Protein AF-A0A2V5TFG5-F1 (afdb_monomer_lite)

Sequence (139 aa):
MPLSDPFDNTPPELNASLAEVKQPCRIVAVANVALPGGLDSGSTIDTNTLLVGDRVFLVGQSLASANGIYVVNSGSGNAARAADADATVDFTPGFIVPIYGGTHGGRRWQLASTPPINVGTSPLVFNEITPTPPVAKTV

Structure (mmCIF, N/CA/C/O backbone):
data_AF-A0A2V5TFG5-F1
#
_entry.id   AF-A0A2V5TFG5-F1
#
loop_
_atom_site.group_PDB
_atom_site.id
_atom_site.type_symbol
_atom_site.label_atom_id
_atom_site.label_alt_id
_atom_site.label_comp_id
_atom_site.label_asym_id
_atom_site.label_entity_id
_atom_site.label_seq_id
_atom_site.pdbx_PDB_ins_code
_atom_site.Cartn_x
_atom_site.Cartn_y
_atom_site.Cartn_z
_atom_site.occupancy
_atom_site.B_iso_or_equiv
_atom_site.auth_seq_id
_atom_site.auth_comp_id
_atom_site.auth_asym_id
_atom_site.auth_atom_id
_atom_site.pdbx_PDB_model_num
ATOM 1 N N . MET A 1 1 ? -35.926 -23.393 33.142 1.00 47.94 1 MET A N 1
ATOM 2 C CA . MET A 1 1 ? -34.501 -23.742 32.960 1.00 47.94 1 MET A CA 1
ATOM 3 C C . MET A 1 1 ? -34.314 -24.002 31.475 1.00 47.94 1 MET A C 1
ATOM 5 O O . MET A 1 1 ? -35.119 -24.771 30.959 1.00 47.94 1 MET A O 1
ATOM 9 N N . PRO A 1 2 ? -33.390 -23.328 30.770 1.00 52.34 2 PRO A N 1
ATOM 10 C CA . PRO A 1 2 ? -33.087 -23.681 29.386 1.00 52.34 2 PRO A CA 1
ATOM 11 C C . PRO A 1 2 ? -32.477 -25.087 29.343 1.00 52.34 2 PRO A C 1
ATOM 13 O O . PRO A 1 2 ? -31.743 -25.470 30.254 1.00 52.34 2 PRO A O 1
ATOM 16 N N . LEU A 1 3 ? -32.818 -25.859 28.314 1.00 46.50 3 LEU A N 1
ATOM 17 C CA . LEU A 1 3 ? -32.249 -27.182 28.086 1.00 46.50 3 LEU A CA 1
ATOM 18 C C . LEU A 1 3 ? -30.883 -27.005 27.413 1.00 46.50 3 LEU A C 1
ATOM 20 O O . LEU A 1 3 ? -30.818 -26.451 26.320 1.00 46.50 3 LEU A O 1
ATOM 24 N N . SER A 1 4 ? -29.808 -27.455 28.059 1.00 62.94 4 SER A N 1
ATOM 25 C CA . SER A 1 4 ? -28.499 -27.588 27.415 1.00 62.94 4 SER A CA 1
ATOM 26 C C . SER A 1 4 ? -28.551 -28.749 26.423 1.00 62.94 4 SER A C 1
ATOM 28 O O . SER A 1 4 ? -28.824 -29.881 26.833 1.00 62.94 4 SER A O 1
ATOM 30 N N . ASP A 1 5 ? -28.307 -28.479 25.142 1.00 65.62 5 ASP A N 1
ATOM 31 C CA . ASP A 1 5 ? -28.250 -29.517 24.113 1.00 65.62 5 ASP A CA 1
ATOM 32 C C . ASP A 1 5 ? -27.021 -30.421 24.359 1.00 65.62 5 ASP A C 1
ATOM 34 O O . ASP A 1 5 ? -25.906 -29.903 24.450 1.00 65.62 5 ASP A O 1
ATOM 38 N N . PRO A 1 6 ? -27.170 -31.755 24.486 1.00 62.22 6 PRO A N 1
ATOM 39 C CA . PRO A 1 6 ? -26.037 -32.662 24.692 1.00 62.22 6 PRO A CA 1
ATOM 40 C C . PRO A 1 6 ? -25.057 -32.720 23.505 1.00 62.22 6 PRO A C 1
ATOM 42 O O . PRO A 1 6 ? -23.975 -33.292 23.645 1.00 62.22 6 PRO A O 1
ATOM 45 N N . PHE A 1 7 ? -25.409 -32.143 22.351 1.00 59.12 7 PHE A N 1
ATOM 46 C CA . PHE A 1 7 ? -24.528 -31.998 21.195 1.00 59.12 7 PHE A CA 1
ATOM 47 C C . PHE A 1 7 ? -23.825 -30.638 21.117 1.00 59.12 7 PHE A C 1
ATOM 49 O O . PHE A 1 7 ? -22.935 -30.494 20.278 1.00 59.12 7 PHE A O 1
ATOM 56 N N . ASP A 1 8 ? -24.116 -29.688 22.018 1.00 60.66 8 ASP A N 1
ATOM 57 C CA . ASP A 1 8 ? -23.338 -28.450 22.164 1.00 60.66 8 ASP A CA 1
ATOM 58 C C . ASP A 1 8 ? -22.004 -28.714 22.887 1.00 60.66 8 ASP A C 1
ATOM 60 O O . ASP A 1 8 ? -21.728 -28.259 23.995 1.00 60.66 8 ASP A O 1
ATOM 64 N N . ASN A 1 9 ? -21.160 -29.501 22.219 1.00 55.56 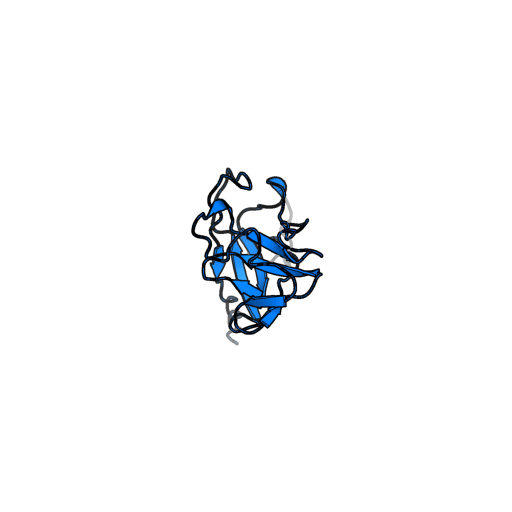9 ASN A N 1
ATOM 65 C CA . ASN A 1 9 ? -19.728 -29.595 22.480 1.00 55.56 9 ASN A CA 1
ATOM 66 C C . ASN A 1 9 ? -18.966 -28.606 21.585 1.00 55.56 9 ASN A C 1
ATOM 68 O O . ASN A 1 9 ? -17.822 -28.874 21.217 1.00 55.56 9 ASN A O 1
ATOM 72 N N . THR A 1 10 ? -19.600 -27.498 21.184 1.00 59.59 10 THR A N 1
ATOM 73 C CA . THR A 1 10 ? -18.941 -26.454 20.400 1.00 59.59 10 THR A CA 1
ATOM 74 C C . THR A 1 10 ? -17.805 -25.884 21.252 1.00 59.59 10 THR A C 1
ATOM 76 O O . THR A 1 10 ? -18.066 -25.354 22.336 1.00 59.59 10 THR A O 1
ATOM 79 N N . PRO A 1 11 ? -16.531 -25.970 20.822 1.00 54.91 11 PRO A N 1
ATOM 80 C CA . PRO A 1 11 ? -15.481 -25.184 21.456 1.00 54.91 11 PRO A CA 1
ATOM 81 C C . PRO A 1 11 ? -15.800 -23.683 21.304 1.00 54.91 11 PRO A C 1
ATOM 83 O O . PRO A 1 11 ? -16.700 -23.318 20.544 1.00 54.91 11 PRO A O 1
ATOM 86 N N . PRO A 1 12 ? -15.044 -22.770 21.938 1.00 52.62 12 PRO A N 1
ATOM 87 C CA . PRO A 1 12 ? -15.058 -21.356 21.565 1.00 52.62 12 PRO A CA 1
ATOM 88 C C . PRO A 1 12 ? -14.418 -21.165 20.172 1.00 52.62 12 PRO A C 1
ATOM 90 O O . PRO A 1 12 ? -13.328 -20.610 20.038 1.00 52.62 12 PRO A O 1
ATOM 93 N N . GLU A 1 13 ? -15.081 -21.673 19.133 1.00 56.22 13 GLU A N 1
ATOM 94 C CA . GLU A 1 13 ? -14.618 -21.632 17.751 1.00 56.22 13 GLU A CA 1
ATOM 95 C C . GLU A 1 13 ? -14.590 -20.199 17.243 1.00 56.22 13 GLU A C 1
ATOM 97 O O . GLU A 1 13 ? -15.613 -19.523 17.137 1.00 56.22 13 GLU A O 1
ATOM 102 N N . LEU A 1 14 ? -13.379 -19.764 16.905 1.00 48.59 14 LEU A N 1
ATOM 103 C CA . LEU A 1 14 ? -13.095 -18.614 16.061 1.00 48.59 14 LEU A CA 1
ATOM 104 C C . LEU A 1 14 ? -13.945 -17.367 16.382 1.00 48.59 14 LEU A C 1
ATOM 106 O O . LEU A 1 14 ? -14.556 -16.765 15.502 1.00 48.59 14 LEU A O 1
ATOM 110 N N . ASN A 1 15 ? -13.803 -16.844 17.608 1.00 47.22 15 ASN A N 1
ATOM 111 C CA . ASN A 1 15 ? -13.974 -15.398 17.825 1.00 47.22 15 ASN A CA 1
ATOM 112 C C . ASN A 1 15 ? -12.828 -14.564 17.199 1.00 47.22 15 ASN A C 1
ATOM 114 O O . ASN A 1 15 ? -12.744 -13.353 17.420 1.00 47.22 15 ASN A O 1
ATOM 118 N N . ALA A 1 16 ? -11.975 -15.200 16.385 1.00 48.75 16 ALA A N 1
ATOM 119 C CA . ALA A 1 16 ? -11.213 -14.571 15.320 1.00 48.75 16 ALA A CA 1
ATOM 120 C C . ALA A 1 16 ? -12.189 -13.898 14.341 1.00 48.75 16 ALA A C 1
ATOM 122 O O . ALA A 1 16 ? -12.518 -14.446 13.289 1.00 48.75 16 ALA A O 1
ATOM 123 N N . SER A 1 17 ? -12.666 -12.713 14.743 1.00 53.38 17 SER A N 1
ATOM 124 C CA . SER A 1 17 ? -13.491 -11.809 13.948 1.00 53.38 17 SER A CA 1
ATOM 125 C C . SER A 1 17 ? -12.966 -11.803 12.521 1.00 53.38 17 SER A C 1
ATOM 127 O O . SER A 1 17 ? -11.765 -11.594 12.328 1.00 53.38 17 SER A O 1
ATOM 129 N N . LEU A 1 18 ? -13.840 -12.099 11.554 1.00 57.62 18 LEU A N 1
ATOM 130 C CA . LEU A 1 18 ? -13.471 -12.242 10.148 1.00 57.62 18 LEU A CA 1
ATOM 131 C C . LEU A 1 18 ? -12.949 -10.899 9.635 1.00 57.62 18 LEU A C 1
ATOM 133 O O . LEU A 1 18 ? -13.709 -10.049 9.177 1.00 57.62 18 LEU A O 1
ATOM 137 N N . ALA A 1 19 ? -11.638 -10.715 9.783 1.00 69.44 19 ALA A N 1
ATOM 138 C CA . ALA A 1 19 ? -10.942 -9.484 9.482 1.00 69.44 19 ALA A CA 1
ATOM 139 C C . ALA A 1 19 ? -11.198 -9.119 8.023 1.00 69.44 19 ALA A C 1
ATOM 141 O O . ALA A 1 19 ? -10.953 -9.929 7.129 1.00 69.44 19 ALA A O 1
ATOM 142 N N . GLU A 1 20 ? -11.720 -7.915 7.804 1.00 87.19 20 GLU A N 1
ATOM 143 C CA . GLU A 1 20 ? -12.170 -7.468 6.492 1.00 87.19 20 GLU A CA 1
ATOM 144 C C . GLU A 1 20 ? -11.034 -7.612 5.468 1.00 87.19 20 GLU A C 1
ATOM 146 O O . GLU A 1 20 ? -9.971 -7.012 5.625 1.00 87.19 20 GLU A O 1
ATOM 151 N N . VAL A 1 21 ? -11.226 -8.437 4.436 1.00 90.94 21 VAL A N 1
ATOM 152 C CA . VAL A 1 21 ? -10.189 -8.689 3.428 1.00 90.94 21 VAL A CA 1
ATOM 153 C C . VAL A 1 21 ? -10.435 -7.783 2.228 1.00 90.94 21 VAL A C 1
ATOM 155 O O . VAL A 1 21 ? -11.396 -7.975 1.485 1.00 90.94 21 VAL A O 1
ATOM 158 N N . LYS A 1 22 ? -9.547 -6.806 2.032 1.00 92.88 22 LYS A N 1
ATOM 159 C CA . LYS A 1 22 ? -9.565 -5.899 0.876 1.00 92.88 22 LYS A CA 1
ATOM 160 C C . LYS A 1 22 ? -9.227 -6.645 -0.414 1.00 92.88 22 LYS A C 1
ATOM 162 O O . LYS A 1 22 ? -8.603 -7.711 -0.387 1.00 92.88 22 LYS A O 1
ATOM 167 N N . GLN A 1 23 ? -9.576 -6.064 -1.563 1.00 95.38 23 GLN A N 1
ATOM 168 C CA . GLN A 1 23 ? -9.165 -6.633 -2.848 1.00 95.38 23 GLN A CA 1
ATOM 169 C C . GLN A 1 23 ? -7.624 -6.712 -2.930 1.00 95.38 23 GLN A C 1
ATOM 171 O O . GLN A 1 23 ? -6.935 -5.745 -2.570 1.00 95.38 23 GLN A O 1
ATOM 176 N N . PRO A 1 24 ? -7.063 -7.838 -3.412 1.00 95.31 24 PRO A N 1
ATOM 177 C CA . PRO A 1 24 ? -5.629 -8.095 -3.355 1.00 95.31 24 PRO A CA 1
ATOM 178 C C . PRO A 1 24 ? -4.846 -7.125 -4.243 1.00 95.31 24 PRO A C 1
ATOM 180 O O . PRO A 1 24 ? -5.316 -6.711 -5.305 1.00 95.31 24 PRO A O 1
ATOM 183 N N . CYS A 1 25 ? -3.636 -6.769 -3.817 1.00 97.19 25 CYS A N 1
ATOM 184 C CA . CYS A 1 25 ? -2.777 -5.845 -4.557 1.00 97.19 25 CYS A CA 1
ATOM 185 C C . CYS A 1 25 ? -1.669 -6.600 -5.298 1.00 97.19 25 CYS A C 1
ATOM 187 O O . CYS A 1 25 ? -1.168 -7.624 -4.827 1.00 97.19 25 CYS A O 1
ATOM 189 N N . ARG A 1 26 ? -1.279 -6.093 -6.472 1.00 96.75 26 ARG A N 1
ATOM 190 C CA . ARG A 1 26 ? -0.243 -6.710 -7.309 1.00 96.75 26 ARG A CA 1
ATOM 191 C C . ARG A 1 26 ? 1.123 -6.630 -6.648 1.00 96.75 26 ARG A C 1
ATOM 193 O O . ARG A 1 26 ? 1.886 -7.586 -6.717 1.00 96.75 26 ARG A O 1
ATOM 200 N N . ILE A 1 27 ? 1.425 -5.500 -6.017 1.00 97.25 27 ILE A N 1
ATOM 201 C CA . ILE A 1 27 ? 2.721 -5.245 -5.393 1.00 97.25 27 ILE A CA 1
ATOM 202 C C . ILE A 1 27 ? 2.571 -4.358 -4.154 1.00 97.25 27 ILE A C 1
ATOM 204 O O . ILE A 1 27 ? 1.618 -3.582 -4.050 1.00 97.25 27 ILE A O 1
ATOM 208 N N . VAL A 1 28 ? 3.519 -4.472 -3.222 1.00 97.38 28 VAL A N 1
ATOM 209 C CA . VAL A 1 28 ? 3.651 -3.597 -2.050 1.00 97.38 28 VAL A CA 1
ATOM 210 C C . VAL A 1 28 ? 4.964 -2.817 -2.110 1.00 97.38 28 VAL A C 1
ATOM 212 O O . VAL A 1 28 ? 6.017 -3.375 -2.410 1.00 97.38 28 VAL A O 1
ATOM 215 N N . ALA A 1 29 ? 4.904 -1.525 -1.800 1.00 97.38 29 ALA A N 1
ATOM 216 C CA . ALA A 1 29 ? 6.063 -0.664 -1.630 1.00 97.38 29 ALA A CA 1
ATOM 217 C C . ALA A 1 29 ? 6.369 -0.474 -0.137 1.00 97.38 29 ALA A C 1
ATOM 219 O O . ALA A 1 29 ? 5.702 0.286 0.574 1.00 97.38 29 ALA A O 1
ATOM 220 N N . VAL A 1 30 ? 7.413 -1.169 0.320 1.00 96.19 30 VAL A N 1
ATOM 221 C CA . VAL A 1 30 ? 7.979 -1.061 1.679 1.00 96.19 30 VAL A CA 1
ATOM 222 C C . VAL A 1 30 ? 8.963 0.109 1.841 1.00 96.19 30 VAL A C 1
ATOM 224 O O . VAL A 1 30 ? 9.457 0.355 2.935 1.00 96.19 30 VAL A O 1
ATOM 227 N N . ALA A 1 31 ? 9.219 0.852 0.762 1.00 95.94 31 ALA A N 1
ATOM 228 C CA . ALA A 1 31 ? 10.006 2.082 0.734 1.00 95.94 31 ALA A CA 1
ATOM 229 C C . ALA A 1 31 ? 9.168 3.246 0.173 1.00 95.94 31 ALA A C 1
ATOM 231 O O . ALA A 1 31 ? 8.111 3.030 -0.426 1.00 95.94 31 ALA A O 1
ATOM 232 N N . ASN A 1 32 ? 9.641 4.481 0.354 1.00 97.00 32 ASN A N 1
ATOM 233 C CA . ASN A 1 32 ? 8.905 5.671 -0.061 1.00 97.00 32 ASN A CA 1
ATOM 234 C C . ASN A 1 32 ? 8.824 5.790 -1.594 1.00 97.00 32 ASN A C 1
ATOM 236 O O . ASN A 1 32 ? 9.846 5.894 -2.272 1.00 97.00 32 ASN A O 1
ATOM 240 N N . VAL A 1 33 ? 7.601 5.866 -2.118 1.00 97.12 33 VAL A N 1
ATOM 241 C CA . VAL A 1 33 ? 7.292 6.118 -3.535 1.00 97.12 33 VAL A CA 1
ATOM 242 C C . VAL A 1 33 ? 6.842 7.569 -3.687 1.00 97.12 33 VAL A C 1
ATOM 244 O O . VAL A 1 33 ? 6.038 8.039 -2.886 1.00 97.12 33 VAL A O 1
ATOM 247 N N . ALA A 1 34 ? 7.334 8.281 -4.702 1.00 94.88 34 ALA A N 1
ATOM 248 C CA . ALA A 1 34 ? 6.912 9.655 -4.967 1.00 94.88 34 ALA A CA 1
ATOM 249 C C . ALA A 1 34 ? 5.426 9.721 -5.366 1.00 94.88 34 ALA A C 1
ATOM 251 O O . ALA A 1 34 ? 4.981 8.975 -6.238 1.00 94.88 34 ALA A O 1
ATOM 252 N N . LEU A 1 35 ? 4.671 10.632 -4.755 1.00 93.19 35 LEU A N 1
ATOM 253 C CA . LEU A 1 35 ? 3.283 10.927 -5.109 1.00 93.19 35 LEU A CA 1
ATOM 254 C C . LEU A 1 35 ? 3.153 12.439 -5.359 1.00 93.19 35 LEU A C 1
ATOM 256 O O . LEU A 1 35 ? 3.499 13.208 -4.459 1.00 93.19 35 LEU A O 1
ATOM 260 N N . PRO A 1 36 ? 2.650 12.891 -6.525 1.00 92.56 36 PRO A N 1
ATOM 261 C CA . PRO A 1 36 ? 2.302 12.114 -7.727 1.00 92.56 36 PRO A CA 1
ATOM 262 C C . PRO A 1 36 ? 3.523 11.517 -8.471 1.00 92.56 36 PRO A C 1
ATOM 264 O O . PRO A 1 36 ? 4.671 11.798 -8.135 1.00 92.56 36 PRO A O 1
ATOM 267 N N . GLY A 1 37 ? 3.273 10.700 -9.504 1.00 90.19 37 GLY A N 1
ATOM 268 C CA . GLY A 1 37 ? 4.263 10.268 -10.509 1.00 90.19 37 GLY A CA 1
ATOM 269 C C . GLY A 1 37 ? 4.888 8.882 -10.291 1.00 90.19 37 GLY A C 1
ATOM 270 O O . GLY A 1 37 ? 5.041 8.094 -11.224 1.00 90.19 37 GLY A O 1
ATOM 271 N N . GLY A 1 38 ? 5.208 8.518 -9.047 1.00 93.12 38 GLY A N 1
ATOM 272 C CA . GLY A 1 38 ? 5.828 7.222 -8.728 1.00 93.12 38 GLY A CA 1
ATOM 273 C C . GLY A 1 38 ? 4.919 6.001 -8.934 1.00 93.12 38 GLY A C 1
ATOM 274 O O . GLY A 1 38 ? 5.405 4.874 -8.899 1.00 93.12 38 GLY A O 1
ATOM 275 N N . LEU A 1 39 ? 3.622 6.223 -9.175 1.00 96.50 39 LEU A N 1
ATOM 276 C CA . LEU A 1 39 ? 2.602 5.204 -9.458 1.00 96.50 39 LEU A CA 1
ATOM 277 C C . LEU A 1 39 ? 2.006 5.324 -10.871 1.00 96.50 39 LEU A C 1
ATOM 279 O O . LEU A 1 39 ? 0.876 4.905 -11.109 1.00 96.50 39 LEU A O 1
ATOM 283 N N . ASP A 1 40 ? 2.745 5.911 -11.807 1.00 95.44 40 ASP A N 1
ATOM 284 C CA . ASP A 1 40 ? 2.313 6.035 -13.200 1.00 95.44 40 ASP A CA 1
ATOM 285 C C . ASP A 1 40 ? 2.500 4.718 -13.978 1.00 95.44 40 ASP A C 1
ATOM 287 O O . ASP A 1 40 ? 3.387 3.914 -13.683 1.00 95.44 40 ASP A O 1
ATOM 291 N N . SER A 1 41 ? 1.698 4.499 -15.025 1.00 94.38 41 SER A N 1
ATOM 292 C CA . SER A 1 41 ? 1.889 3.364 -15.937 1.00 94.38 41 SER A CA 1
ATOM 293 C C . SER A 1 41 ? 3.262 3.441 -16.618 1.00 94.38 41 SER A C 1
ATOM 295 O O . SER A 1 41 ? 3.542 4.413 -17.321 1.00 94.38 41 SER A O 1
ATOM 297 N N . GLY A 1 42 ? 4.099 2.418 -16.441 1.00 93.19 42 GLY A N 1
ATOM 298 C CA . GLY A 1 42 ? 5.500 2.401 -16.873 1.00 93.19 42 GLY A CA 1
ATOM 299 C C . GLY A 1 42 ? 6.521 2.617 -15.747 1.00 93.19 42 GLY A C 1
ATOM 300 O O . GLY A 1 42 ? 7.674 2.220 -15.915 1.00 93.19 42 GLY A O 1
ATOM 301 N N . SER A 1 43 ? 6.119 3.155 -14.590 1.00 94.88 43 SER A N 1
ATOM 302 C CA . SER A 1 43 ? 6.960 3.165 -13.383 1.00 94.88 43 SER A CA 1
ATOM 303 C C . SER A 1 43 ? 7.192 1.741 -12.867 1.00 94.88 43 SER A C 1
ATOM 305 O O . SER A 1 43 ? 6.400 0.832 -13.132 1.00 94.88 43 SER A O 1
ATOM 307 N N . THR A 1 44 ? 8.288 1.524 -12.136 1.00 95.06 44 THR A N 1
ATOM 308 C CA . THR A 1 44 ? 8.680 0.201 -11.629 1.00 95.06 44 THR A CA 1
ATOM 309 C C . THR A 1 44 ? 8.741 0.161 -10.104 1.00 95.06 44 THR A C 1
ATOM 311 O O . THR A 1 44 ? 9.312 1.038 -9.461 1.00 95.06 44 THR A O 1
ATOM 314 N N . ILE A 1 45 ? 8.182 -0.898 -9.517 1.00 95.25 45 ILE A N 1
ATOM 315 C CA . ILE A 1 45 ? 8.292 -1.217 -8.086 1.00 95.25 45 ILE A CA 1
ATOM 316 C C . ILE A 1 45 ? 8.739 -2.670 -7.983 1.00 95.25 45 ILE A C 1
ATOM 318 O O . ILE A 1 45 ? 8.109 -3.535 -8.583 1.00 95.25 45 ILE A O 1
ATOM 322 N N . ASP A 1 46 ? 9.822 -2.950 -7.247 1.00 89.62 46 ASP A N 1
ATOM 323 C CA . ASP A 1 46 ? 10.318 -4.323 -7.026 1.00 89.62 46 ASP A CA 1
ATOM 324 C C . ASP A 1 46 ? 10.455 -5.110 -8.352 1.00 89.62 46 ASP A C 1
ATOM 326 O O . ASP A 1 46 ? 9.887 -6.183 -8.558 1.00 89.62 46 ASP A O 1
ATOM 330 N N . THR A 1 47 ? 11.139 -4.485 -9.320 1.00 91.38 47 THR A N 1
ATOM 331 C CA . THR A 1 47 ? 11.304 -4.904 -10.734 1.00 91.38 47 THR A CA 1
ATOM 332 C C . THR A 1 47 ? 10.025 -5.042 -11.579 1.00 91.38 4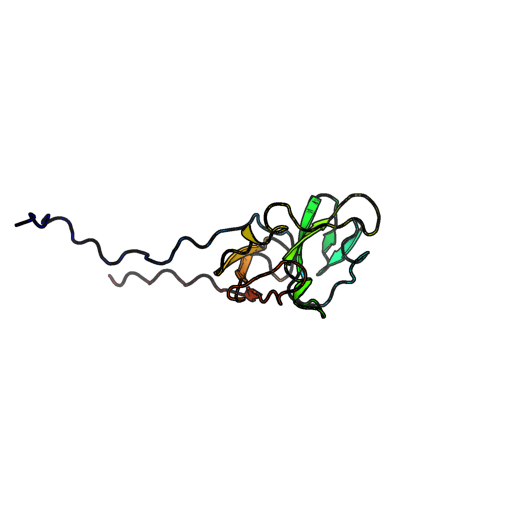7 THR 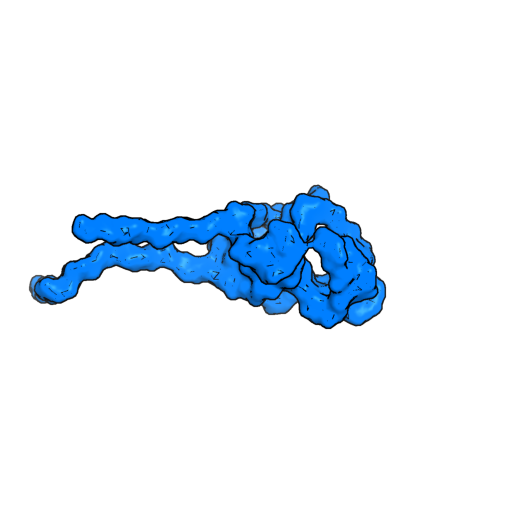A C 1
ATOM 334 O O . THR A 1 47 ? 10.119 -5.208 -12.792 1.00 91.38 47 THR A O 1
ATOM 337 N N . ASN A 1 48 ? 8.831 -4.910 -10.996 1.00 93.31 48 ASN A N 1
ATOM 338 C CA . ASN A 1 48 ? 7.559 -5.008 -11.707 1.00 93.31 48 ASN A CA 1
ATOM 339 C C . ASN A 1 48 ? 7.172 -3.664 -12.338 1.00 93.31 48 ASN A C 1
ATOM 341 O O . ASN A 1 48 ? 6.967 -2.680 -11.628 1.00 93.31 48 ASN A O 1
ATOM 345 N N . THR A 1 49 ? 7.011 -3.638 -13.663 1.00 95.94 49 THR A N 1
ATOM 346 C CA . THR A 1 49 ? 6.431 -2.495 -14.385 1.00 95.94 49 THR A CA 1
ATOM 347 C C . THR A 1 49 ? 4.927 -2.406 -14.138 1.00 95.94 49 THR A C 1
ATOM 349 O O . THR A 1 49 ? 4.197 -3.389 -14.334 1.00 95.94 49 THR A O 1
ATOM 352 N N . LEU A 1 50 ? 4.484 -1.216 -13.736 1.00 95.94 50 LEU A N 1
ATOM 353 C CA . LEU A 1 50 ? 3.093 -0.878 -13.463 1.00 95.94 50 LEU A CA 1
ATOM 354 C C . LEU A 1 50 ? 2.295 -0.632 -14.752 1.00 95.94 50 LEU A C 1
ATOM 356 O O . LEU A 1 50 ? 2.782 -0.010 -15.698 1.00 95.94 50 LEU A O 1
ATOM 360 N N . LEU A 1 51 ? 1.046 -1.085 -14.764 1.00 96.00 51 LEU A N 1
ATOM 361 C CA . LEU A 1 51 ? 0.056 -0.945 -15.830 1.00 96.00 51 LEU A CA 1
ATOM 362 C C . LEU A 1 51 ? -1.216 -0.285 -15.281 1.00 96.00 51 LEU A C 1
ATOM 364 O O . LEU A 1 51 ? -1.513 -0.381 -14.093 1.00 96.00 51 LEU A O 1
ATOM 368 N N . VAL A 1 52 ? -1.999 0.361 -16.150 1.00 96.19 52 VAL A N 1
ATOM 369 C CA . VAL A 1 52 ? -3.290 0.953 -15.755 1.00 96.19 52 VAL A CA 1
ATOM 370 C C . VAL A 1 52 ? -4.221 -0.135 -15.206 1.00 96.19 52 VAL A C 1
ATOM 372 O O . VAL A 1 52 ? -4.406 -1.172 -15.841 1.00 96.19 52 VAL A O 1
ATOM 375 N N . GLY A 1 53 ? -4.799 0.110 -14.030 1.00 95.69 53 GLY A N 1
ATOM 376 C CA . GLY A 1 53 ? -5.607 -0.844 -13.268 1.00 95.69 53 GLY A CA 1
ATOM 377 C C . GLY A 1 53 ? -4.835 -1.642 -12.209 1.00 95.69 53 GLY A C 1
ATOM 378 O O . GLY A 1 53 ? -5.470 -2.304 -11.387 1.00 95.69 53 GLY A O 1
ATOM 379 N N . ASP A 1 54 ? -3.498 -1.573 -12.163 1.00 96.88 54 ASP A N 1
ATOM 380 C CA . ASP A 1 54 ? -2.729 -2.225 -11.098 1.00 96.88 54 ASP A CA 1
ATOM 381 C C . ASP A 1 54 ? -3.060 -1.626 -9.726 1.00 96.88 54 ASP A C 1
ATOM 383 O O . ASP A 1 54 ? -2.976 -0.414 -9.511 1.00 96.88 54 ASP A O 1
ATOM 387 N N . ARG A 1 55 ? -3.359 -2.505 -8.765 1.00 98.00 55 ARG A N 1
ATOM 388 C CA . ARG A 1 55 ? -3.468 -2.160 -7.344 1.00 98.00 55 ARG A CA 1
ATOM 389 C C . ARG A 1 55 ? -2.086 -2.220 -6.695 1.00 98.00 55 ARG A C 1
ATOM 391 O O . ARG A 1 55 ? -1.480 -3.294 -6.642 1.00 98.00 55 ARG A O 1
ATOM 398 N N . VAL A 1 56 ? -1.610 -1.092 -6.180 1.00 97.75 56 VAL A N 1
ATOM 399 C CA . VAL A 1 56 ? -0.330 -0.944 -5.475 1.00 97.75 56 VAL A CA 1
ATOM 400 C C . VAL A 1 56 ? -0.595 -0.608 -4.014 1.00 97.75 56 VAL A C 1
ATOM 402 O O . VAL A 1 56 ? -1.357 0.303 -3.704 1.00 97.75 56 VAL A O 1
ATOM 405 N N . PHE A 1 57 ? 0.052 -1.326 -3.102 1.00 98.12 57 PHE A N 1
ATOM 406 C CA . PHE A 1 57 ? -0.082 -1.100 -1.668 1.00 98.12 57 PHE A CA 1
ATOM 407 C C . PHE A 1 57 ? 1.130 -0.332 -1.126 1.00 98.12 57 PHE A C 1
ATOM 409 O O . PHE A 1 57 ? 2.266 -0.767 -1.286 1.00 98.12 57 PHE A O 1
ATOM 416 N N . LEU A 1 58 ? 0.916 0.820 -0.497 1.00 98.00 58 LEU A N 1
ATOM 417 C CA . LEU A 1 58 ? 1.972 1.655 0.074 1.00 98.00 58 LEU A CA 1
ATOM 418 C C . LEU A 1 58 ? 2.019 1.476 1.594 1.00 98.00 58 LEU A C 1
ATOM 420 O O . LEU A 1 58 ? 1.029 1.757 2.272 1.00 98.00 58 LEU A O 1
ATOM 424 N N . VAL A 1 59 ? 3.170 1.046 2.123 1.00 97.12 59 VAL A N 1
ATOM 425 C CA . VAL A 1 59 ? 3.415 0.940 3.578 1.00 97.12 59 VAL A CA 1
ATOM 426 C C . VAL A 1 59 ? 4.667 1.692 4.048 1.00 97.12 59 VAL A C 1
ATOM 428 O O . VAL A 1 59 ? 4.789 1.989 5.235 1.00 97.12 59 VAL A O 1
ATOM 431 N N . GLY A 1 60 ? 5.584 2.027 3.132 1.00 96.31 60 GLY A N 1
ATOM 432 C CA . GLY A 1 60 ? 6.849 2.714 3.423 1.00 96.31 60 GLY A CA 1
ATOM 433 C C . GLY A 1 60 ? 6.881 4.223 3.150 1.00 96.31 60 GLY A C 1
ATOM 434 O O . GLY A 1 60 ? 7.962 4.750 2.898 1.00 96.31 60 GLY A O 1
ATOM 435 N N . GLN A 1 61 ? 5.742 4.926 3.122 1.00 97.81 61 GLN A N 1
ATOM 436 C CA . GLN A 1 61 ? 5.716 6.374 2.860 1.00 97.81 61 GLN A CA 1
ATOM 437 C C . GLN A 1 61 ? 6.354 7.186 3.997 1.00 97.81 61 GLN A C 1
ATOM 439 O O . GLN A 1 61 ? 6.087 6.946 5.174 1.00 97.81 61 GLN A O 1
ATOM 444 N N . SER A 1 62 ? 7.126 8.222 3.648 1.00 96.69 62 SER A N 1
ATOM 445 C CA . SER A 1 62 ? 7.705 9.177 4.609 1.00 96.69 62 SER A CA 1
ATOM 446 C C . SER A 1 62 ? 6.641 9.952 5.395 1.00 96.69 62 SER A C 1
ATOM 448 O O . SER A 1 62 ? 6.892 10.367 6.525 1.00 96.69 62 SER A O 1
ATOM 450 N N . LEU A 1 63 ? 5.445 10.118 4.823 1.00 95.81 63 LEU A N 1
ATOM 451 C CA . LEU A 1 63 ? 4.241 10.527 5.541 1.00 95.81 63 LEU A CA 1
ATOM 452 C C . LEU A 1 63 ? 3.341 9.303 5.713 1.00 95.81 63 LEU A C 1
ATOM 454 O O . LEU A 1 63 ? 2.696 8.865 4.764 1.00 95.81 63 LEU A O 1
ATOM 458 N N . ALA A 1 64 ? 3.252 8.768 6.931 1.00 95.44 64 ALA A N 1
ATOM 459 C CA . ALA A 1 64 ? 2.476 7.557 7.204 1.00 95.44 64 ALA A CA 1
ATOM 460 C C . ALA A 1 64 ? 0.970 7.692 6.889 1.00 95.44 64 ALA A C 1
ATOM 462 O O . ALA A 1 64 ? 0.297 6.681 6.724 1.00 95.44 64 ALA A O 1
ATOM 463 N N . SER A 1 65 ? 0.415 8.904 6.769 1.00 95.56 65 SER A N 1
ATOM 464 C CA . SER A 1 65 ? -0.971 9.111 6.315 1.00 95.56 65 SER A CA 1
ATOM 465 C C . SER A 1 65 ? -1.165 8.939 4.797 1.00 95.56 65 SER A C 1
ATOM 467 O O . SER A 1 65 ? -2.299 8.809 4.333 1.00 95.56 65 SER A O 1
ATOM 469 N N . ALA A 1 66 ? -0.076 8.884 4.020 1.00 96.62 66 ALA A N 1
ATOM 470 C CA . ALA A 1 66 ? -0.074 8.541 2.596 1.00 96.62 66 ALA A CA 1
ATOM 471 C C . ALA A 1 66 ? 0.018 7.022 2.337 1.00 96.62 66 ALA A C 1
ATOM 473 O O . ALA A 1 66 ? -0.144 6.588 1.199 1.00 96.62 66 ALA A O 1
ATOM 474 N N . ASN A 1 67 ? 0.223 6.194 3.368 1.00 97.44 67 ASN A N 1
ATOM 475 C CA . ASN A 1 67 ? 0.100 4.739 3.242 1.00 97.44 67 ASN A CA 1
ATOM 476 C C . ASN A 1 67 ? -1.351 4.322 2.928 1.00 97.44 67 ASN A C 1
ATOM 478 O O . ASN A 1 67 ? -2.311 5.026 3.257 1.00 97.44 67 ASN A O 1
ATOM 482 N N . GLY A 1 68 ? -1.530 3.158 2.306 1.00 96.44 68 GLY A N 1
ATOM 483 C CA . GLY A 1 68 ? -2.832 2.639 1.880 1.00 96.44 68 GLY A CA 1
ATOM 484 C C . GLY A 1 68 ? -2.781 1.972 0.507 1.00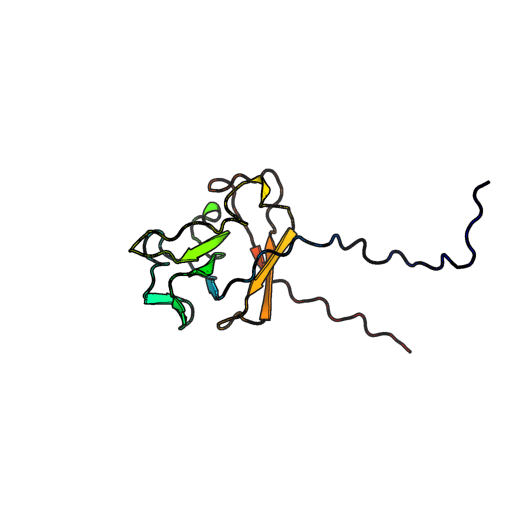 96.44 68 GLY A C 1
ATOM 485 O O . GLY A 1 68 ? -1.705 1.745 -0.042 1.00 96.44 68 GLY A O 1
ATOM 486 N N . ILE A 1 69 ? -3.947 1.644 -0.050 1.00 97.50 69 ILE A N 1
ATOM 487 C CA . ILE A 1 69 ? -4.055 1.011 -1.369 1.00 97.50 69 ILE A CA 1
ATOM 488 C C . ILE A 1 69 ? -4.337 2.075 -2.430 1.00 97.50 69 ILE A C 1
ATOM 490 O O . ILE A 1 69 ? -5.234 2.900 -2.262 1.00 97.50 69 ILE A O 1
ATOM 494 N N . TYR A 1 70 ? -3.587 2.024 -3.526 1.00 97.62 70 TYR A N 1
ATOM 495 C CA . TYR A 1 70 ? -3.680 2.921 -4.671 1.00 97.62 70 TYR A CA 1
ATOM 496 C C . TYR A 1 70 ? -3.927 2.139 -5.966 1.00 97.62 70 TYR A C 1
ATOM 498 O O . TYR A 1 70 ? -3.531 0.979 -6.084 1.00 97.62 70 TYR A O 1
ATOM 506 N N . VAL A 1 71 ? -4.564 2.779 -6.946 1.00 97.69 71 VAL A N 1
ATOM 507 C CA . VAL A 1 71 ? -4.779 2.255 -8.301 1.00 97.69 71 VAL A CA 1
ATOM 508 C C . VAL A 1 71 ? -4.007 3.111 -9.301 1.00 97.69 71 VAL A C 1
ATOM 510 O O . VAL A 1 71 ? -4.125 4.338 -9.312 1.00 97.69 71 VAL A O 1
ATOM 513 N N . VAL A 1 72 ? -3.226 2.449 -10.152 1.00 96.94 72 VAL A N 1
ATOM 514 C CA . VAL A 1 72 ? -2.508 3.063 -11.274 1.00 96.94 72 VAL A CA 1
ATOM 515 C C . VAL A 1 72 ? -3.523 3.481 -12.338 1.00 96.94 72 VAL A C 1
ATOM 517 O O . VAL A 1 72 ? -4.198 2.636 -12.926 1.00 96.94 72 VAL A O 1
ATOM 520 N N . ASN A 1 73 ? -3.634 4.780 -12.602 1.00 94.69 73 ASN A N 1
ATOM 521 C CA . ASN A 1 73 ? -4.590 5.338 -13.563 1.00 94.69 73 ASN A CA 1
ATOM 522 C C . ASN A 1 73 ? -3.912 5.747 -14.880 1.00 94.69 73 ASN A C 1
ATOM 524 O O . ASN A 1 73 ? -2.689 5.810 -14.985 1.00 94.69 73 ASN A O 1
ATOM 528 N N . SER A 1 74 ? -4.714 6.033 -15.908 1.00 91.00 74 SER A N 1
ATOM 529 C CA . SER A 1 74 ? -4.217 6.549 -17.186 1.00 91.00 74 SER A CA 1
ATOM 530 C C . SER A 1 74 ? -3.761 8.007 -17.070 1.00 91.00 74 SER A C 1
ATOM 532 O O . SER A 1 74 ? -4.536 8.867 -16.644 1.00 91.00 74 SER A O 1
ATOM 534 N N . GLY A 1 75 ? -2.547 8.301 -17.539 1.00 81.50 75 GLY A N 1
ATOM 535 C CA . GLY A 1 75 ? -1.946 9.639 -17.501 1.00 81.50 75 GLY A CA 1
ATOM 536 C C . GLY A 1 75 ? -1.097 9.881 -16.249 1.00 81.50 75 GLY A C 1
ATOM 537 O O . GLY A 1 75 ? -1.336 9.294 -15.196 1.00 81.50 75 GLY A O 1
ATOM 538 N N . SER A 1 76 ? -0.077 10.730 -16.388 1.00 84.50 76 SER A N 1
ATOM 539 C CA . SER A 1 76 ? 0.925 10.945 -15.340 1.00 84.50 76 SER A CA 1
ATOM 540 C C . SER A 1 76 ? 0.344 11.654 -14.117 1.00 84.50 76 SER A C 1
ATOM 542 O O . SER A 1 76 ? -0.421 12.608 -14.248 1.00 84.50 76 SER A O 1
ATOM 544 N N . GLY A 1 77 ? 0.702 11.175 -12.926 1.00 85.75 77 GLY A N 1
ATOM 545 C CA . GLY A 1 77 ? 0.281 11.714 -11.637 1.00 85.75 77 GLY A CA 1
ATOM 546 C C . GLY A 1 77 ? -1.148 11.382 -11.206 1.00 85.75 77 GLY A C 1
ATOM 547 O O . GLY A 1 77 ? -1.533 11.752 -10.100 1.00 85.75 77 GLY A O 1
ATOM 548 N N . ASN A 1 78 ? -1.919 10.659 -12.023 1.00 88.75 78 ASN A N 1
ATOM 549 C CA . ASN A 1 78 ? -3.350 10.422 -11.797 1.00 88.75 78 ASN A CA 1
ATOM 550 C C . ASN A 1 78 ? -3.670 9.266 -10.830 1.00 88.75 78 ASN A C 1
ATOM 552 O O . ASN A 1 78 ? -4.847 8.961 -10.626 1.00 88.75 78 ASN A O 1
ATOM 556 N N . ALA A 1 79 ? -2.670 8.580 -10.267 1.00 92.44 79 ALA A N 1
ATOM 557 C CA . ALA A 1 79 ? -2.887 7.446 -9.367 1.00 92.44 79 ALA A CA 1
ATOM 558 C C . ALA A 1 79 ? -3.677 7.859 -8.110 1.00 92.44 79 ALA A C 1
ATOM 560 O O . ALA A 1 79 ? -3.260 8.735 -7.351 1.00 92.44 79 ALA A O 1
ATOM 561 N N . ALA A 1 80 ? -4.820 7.211 -7.890 1.00 94.81 80 ALA A N 1
ATOM 562 C CA . ALA A 1 80 ? -5.756 7.519 -6.806 1.00 94.81 80 ALA A CA 1
ATOM 563 C C . ALA A 1 80 ? -5.745 6.418 -5.737 1.00 94.81 80 ALA A C 1
ATOM 565 O O . ALA A 1 80 ? -5.206 5.337 -5.973 1.00 94.81 80 ALA A O 1
ATOM 566 N N . ARG A 1 81 ? -6.367 6.659 -4.575 1.00 95.69 81 ARG A N 1
ATOM 567 C CA . ARG A 1 81 ? -6.693 5.569 -3.640 1.00 95.69 81 ARG A CA 1
ATOM 568 C C . ARG A 1 81 ? -7.693 4.605 -4.283 1.00 95.69 81 ARG A C 1
ATOM 570 O O . ARG A 1 81 ? -8.454 4.993 -5.167 1.00 95.69 81 ARG A O 1
ATOM 577 N N . ALA A 1 82 ? -7.660 3.344 -3.871 1.00 96.00 82 ALA A N 1
ATOM 578 C CA . ALA A 1 82 ? -8.633 2.358 -4.323 1.00 96.00 82 ALA A CA 1
ATOM 579 C C . ALA A 1 82 ? -10.002 2.586 -3.664 1.00 96.00 82 ALA A C 1
ATOM 581 O O . ALA A 1 82 ? -10.058 2.911 -2.484 1.00 96.00 82 ALA A O 1
ATOM 582 N N . ALA A 1 83 ? -11.089 2.337 -4.401 1.00 93.44 83 ALA A N 1
ATOM 583 C CA . ALA A 1 83 ? -12.472 2.565 -3.955 1.00 93.44 83 ALA A CA 1
ATOM 584 C C . ALA A 1 83 ? -12.980 1.599 -2.855 1.00 93.44 83 ALA A C 1
ATOM 586 O O . ALA A 1 83 ? -14.151 1.630 -2.495 1.00 93.44 83 ALA A O 1
ATOM 587 N N . ASP A 1 84 ? -12.120 0.707 -2.352 1.00 90.81 84 ASP A N 1
ATOM 588 C CA . ASP A 1 84 ? -12.320 -0.090 -1.134 1.00 90.81 84 ASP A CA 1
ATOM 589 C C . ASP A 1 84 ? -11.406 0.370 0.025 1.00 90.81 84 ASP A C 1
ATOM 591 O O . ASP A 1 84 ? -11.279 -0.335 1.027 1.00 90.81 84 ASP A O 1
ATOM 595 N N . ALA A 1 85 ? -10.719 1.510 -0.123 1.00 92.69 85 ALA A N 1
ATOM 596 C CA . ALA A 1 85 ? -9.757 2.072 0.829 1.00 92.69 85 ALA A CA 1
ATOM 597 C C . ALA A 1 85 ? -9.523 3.595 0.630 1.00 92.69 85 ALA A C 1
ATOM 599 O O . ALA A 1 85 ? -8.391 4.077 0.811 1.00 92.69 85 ALA A O 1
ATOM 600 N N . ASP A 1 86 ? -10.558 4.356 0.252 1.00 93.12 86 ASP A N 1
ATOM 601 C CA . ASP A 1 86 ? -10.472 5.807 0.009 1.00 93.12 86 ASP A CA 1
ATOM 602 C C . ASP A 1 86 ? -11.210 6.664 1.055 1.00 93.12 86 ASP A C 1
ATOM 604 O O . ASP A 1 86 ? -10.784 7.795 1.315 1.00 93.12 86 ASP A O 1
ATOM 608 N N . ALA A 1 87 ? -12.207 6.110 1.748 1.00 89.75 87 ALA A N 1
ATOM 609 C CA . ALA A 1 87 ? -12.988 6.787 2.774 1.00 89.75 87 ALA A CA 1
ATOM 610 C C . ALA A 1 87 ? -12.646 6.292 4.189 1.00 89.75 87 ALA A C 1
ATOM 612 O O . ALA A 1 87 ? -12.270 5.146 4.406 1.00 89.75 87 ALA A O 1
ATOM 613 N N . THR A 1 88 ? -12.842 7.142 5.206 1.00 88.69 88 THR A N 1
ATOM 614 C CA . THR A 1 88 ? -12.628 6.783 6.627 1.00 88.69 88 THR A CA 1
ATOM 615 C C . THR A 1 88 ? -13.383 5.522 7.063 1.00 88.69 88 THR A C 1
ATOM 617 O O . THR A 1 88 ? -12.874 4.772 7.894 1.00 88.69 88 THR A O 1
ATOM 620 N N . VAL A 1 89 ? -14.574 5.276 6.508 1.00 87.44 89 VAL A N 1
ATOM 621 C CA . VAL A 1 89 ? -15.390 4.093 6.832 1.00 87.44 89 VAL A CA 1
ATOM 622 C C . VAL A 1 89 ? -14.726 2.780 6.400 1.00 87.44 89 VAL A C 1
ATOM 624 O O . VAL A 1 89 ? -14.947 1.760 7.041 1.00 87.44 89 VAL A O 1
ATOM 627 N N . ASP A 1 90 ? -13.846 2.816 5.396 1.00 86.00 90 ASP A N 1
ATOM 628 C CA . AS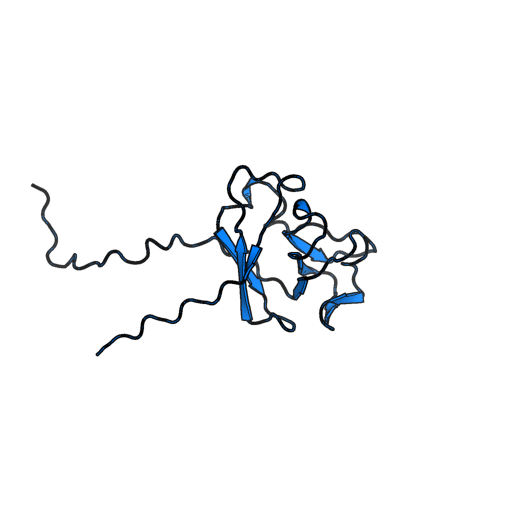P A 1 90 ? -13.147 1.638 4.878 1.00 86.00 90 ASP A CA 1
ATOM 629 C C . ASP A 1 90 ? -11.992 1.183 5.783 1.00 86.00 90 ASP A C 1
ATOM 631 O O . ASP A 1 90 ? -11.448 0.094 5.596 1.00 86.00 90 ASP A O 1
ATOM 635 N N . PHE A 1 91 ? -11.569 2.011 6.745 1.00 86.38 91 PHE A N 1
ATOM 636 C CA . PHE A 1 91 ? -10.413 1.737 7.602 1.00 86.38 91 PHE A CA 1
ATOM 637 C C . PHE A 1 91 ? -10.805 0.998 8.886 1.00 86.38 91 PHE A C 1
ATOM 639 O O . PHE A 1 91 ? -10.419 1.374 9.995 1.00 86.38 91 PHE A O 1
ATOM 646 N N . THR A 1 92 ? -11.553 -0.096 8.714 1.00 86.06 92 THR A N 1
ATOM 647 C CA . THR A 1 92 ? -11.888 -1.058 9.769 1.00 86.06 92 THR A CA 1
ATOM 648 C C . THR A 1 92 ? -10.611 -1.550 10.467 1.00 86.06 92 THR A C 1
ATOM 650 O O . THR A 1 92 ? -9.725 -2.097 9.800 1.00 86.06 92 THR A O 1
ATOM 653 N N . PRO A 1 93 ? -10.473 -1.388 11.797 1.00 85.19 93 PRO A N 1
ATOM 654 C CA . PRO A 1 93 ? -9.287 -1.830 12.527 1.00 85.19 93 PRO A CA 1
ATOM 655 C C . PRO A 1 93 ? -8.997 -3.311 12.290 1.00 85.19 93 PRO A C 1
ATOM 657 O O . PRO A 1 93 ? -9.879 -4.156 12.429 1.00 85.19 93 PRO A O 1
ATOM 660 N N . GLY A 1 94 ? -7.753 -3.628 11.935 1.00 87.62 94 GLY A N 1
ATOM 661 C CA . GLY A 1 94 ? -7.352 -4.998 11.644 1.00 87.62 94 GLY A CA 1
ATOM 662 C C . GLY A 1 94 ? -7.751 -5.537 10.265 1.00 87.62 94 GLY A C 1
ATOM 663 O O . GLY A 1 94 ? -7.609 -6.745 10.079 1.00 87.62 94 GLY A O 1
ATOM 664 N N . PHE A 1 95 ? -8.207 -4.717 9.302 1.00 90.38 95 PHE A N 1
ATOM 665 C CA . PHE A 1 95 ? -8.430 -5.186 7.921 1.00 90.38 95 PHE A CA 1
ATOM 666 C C . PHE A 1 95 ? -7.147 -5.758 7.294 1.00 90.38 95 PHE A C 1
ATOM 668 O O . PHE A 1 95 ? -6.038 -5.332 7.627 1.00 90.38 95 PHE A O 1
ATOM 675 N N . ILE A 1 96 ? -7.297 -6.712 6.370 1.00 93.38 96 ILE A N 1
ATOM 676 C CA . ILE A 1 96 ? -6.205 -7.463 5.740 1.00 93.38 96 ILE A CA 1
ATOM 677 C C . ILE A 1 96 ? -6.075 -7.128 4.246 1.00 93.38 96 ILE A C 1
ATOM 679 O O . ILE A 1 96 ? -7.062 -7.104 3.512 1.00 93.38 96 ILE A O 1
ATOM 683 N N . VAL A 1 97 ? -4.835 -6.957 3.776 1.00 95.56 97 VAL A N 1
ATOM 684 C CA . VAL A 1 97 ? -4.469 -6.808 2.357 1.00 95.56 97 VAL A CA 1
ATOM 685 C C . VAL A 1 97 ? -3.592 -7.989 1.917 1.00 95.56 97 VAL A C 1
ATOM 687 O O . VAL A 1 97 ? -2.460 -8.112 2.392 1.00 95.56 97 VAL A O 1
ATOM 690 N N . PRO A 1 98 ? -4.065 -8.869 1.016 1.00 95.62 98 PRO A N 1
ATOM 691 C CA . PRO A 1 98 ? -3.225 -9.884 0.377 1.00 95.62 98 PRO A CA 1
ATOM 692 C C . PRO A 1 98 ? -2.393 -9.288 -0.771 1.00 95.62 98 PRO A C 1
ATOM 694 O O . PRO A 1 98 ? -2.906 -8.474 -1.543 1.00 95.62 98 PRO A O 1
ATOM 697 N N . ILE A 1 99 ? -1.144 -9.739 -0.936 1.00 96.38 99 ILE A N 1
ATOM 698 C CA . ILE A 1 99 ? -0.279 -9.381 -2.078 1.00 96.38 99 ILE A CA 1
ATOM 699 C C . ILE A 1 99 ? -0.007 -10.616 -2.939 1.00 96.38 99 ILE A C 1
ATOM 701 O O . ILE A 1 99 ? 0.253 -11.695 -2.405 1.00 96.38 99 ILE A O 1
ATOM 705 N N . TYR A 1 100 ? -0.048 -10.478 -4.269 1.00 95.06 100 TYR A N 1
ATOM 706 C CA . TYR A 1 100 ? 0.128 -11.610 -5.196 1.00 95.06 100 TYR A CA 1
ATOM 707 C C . TYR A 1 100 ? 1.375 -11.556 -6.096 1.00 95.06 100 TYR A C 1
ATOM 709 O O . TYR A 1 100 ? 1.630 -12.525 -6.807 1.00 95.06 100 TYR A O 1
ATOM 717 N N . GLY A 1 101 ? 2.169 -10.481 -6.064 1.00 92.94 101 GLY A N 1
ATOM 718 C CA . GLY A 1 101 ? 3.348 -10.311 -6.921 1.00 92.94 101 GLY A CA 1
ATOM 719 C C . GLY A 1 101 ? 4.580 -9.738 -6.214 1.00 92.94 101 GLY A C 1
ATOM 720 O O . GLY A 1 101 ? 4.515 -9.259 -5.080 1.00 92.94 101 GLY A O 1
ATOM 721 N N . GLY A 1 102 ? 5.716 -9.819 -6.914 1.00 93.62 102 GLY A N 1
ATOM 722 C CA . GLY A 1 102 ? 7.042 -9.426 -6.423 1.00 93.62 102 GLY A CA 1
ATOM 723 C C . GLY A 1 102 ? 7.591 -10.299 -5.287 1.00 93.62 102 GLY A C 1
ATOM 724 O O . GLY A 1 102 ? 7.037 -11.343 -4.941 1.00 93.62 102 GLY A O 1
ATOM 725 N N . THR A 1 103 ? 8.663 -9.815 -4.664 1.00 93.50 103 THR A N 1
ATOM 726 C CA . THR A 1 103 ? 9.352 -10.318 -3.457 1.00 93.50 103 THR A CA 1
ATOM 727 C C . THR A 1 103 ? 8.403 -10.552 -2.267 1.00 93.50 103 THR A C 1
ATOM 729 O O . THR A 1 103 ? 8.700 -11.302 -1.327 1.00 93.50 103 THR A O 1
ATOM 732 N N . HIS A 1 104 ? 7.235 -9.909 -2.314 1.00 93.06 104 HIS A N 1
ATOM 733 C CA . HIS A 1 104 ? 6.205 -9.923 -1.285 1.00 93.06 104 HIS A CA 1
ATOM 734 C C . HIS A 1 104 ? 4.936 -10.725 -1.651 1.00 93.06 104 HIS A C 1
ATOM 736 O O . HIS A 1 104 ? 3.983 -10.747 -0.869 1.00 93.06 104 HIS A O 1
ATOM 742 N N . GLY A 1 105 ? 4.913 -11.422 -2.791 1.00 93.44 105 GLY A N 1
ATOM 743 C CA . GLY A 1 105 ? 3.790 -12.272 -3.194 1.00 93.44 105 GLY A CA 1
ATOM 744 C C . GLY A 1 105 ? 3.487 -13.402 -2.197 1.00 93.44 105 GLY A C 1
ATOM 745 O O . GLY A 1 105 ? 4.384 -13.975 -1.582 1.00 93.44 105 GLY A O 1
ATOM 746 N N . GLY A 1 106 ? 2.201 -13.715 -2.017 1.00 90.00 106 GLY A N 1
ATOM 747 C CA . GLY A 1 106 ? 1.699 -14.754 -1.107 1.00 90.00 106 GLY A CA 1
ATOM 748 C C . GLY A 1 106 ? 1.573 -14.326 0.363 1.00 90.00 106 GLY A C 1
ATOM 749 O O . GLY A 1 106 ? 0.917 -15.014 1.147 1.00 90.00 106 GLY A O 1
ATOM 750 N N . ARG A 1 107 ? 2.155 -13.182 0.738 1.00 92.81 107 ARG A N 1
ATOM 751 C CA . ARG A 1 107 ? 2.083 -12.602 2.086 1.00 92.81 107 ARG A CA 1
ATOM 752 C C . ARG A 1 107 ? 0.814 -11.756 2.265 1.00 92.81 107 ARG A C 1
ATOM 754 O O . ARG A 1 107 ? 0.076 -11.475 1.314 1.00 92.81 107 ARG A O 1
ATOM 761 N N . ARG A 1 108 ? 0.555 -11.342 3.506 1.00 94.31 108 ARG A N 1
ATOM 762 C CA . ARG A 1 108 ? -0.597 -10.522 3.904 1.00 94.31 108 ARG A CA 1
ATOM 763 C C . ARG A 1 108 ? -0.145 -9.419 4.855 1.00 94.31 108 ARG A C 1
ATOM 765 O O . ARG A 1 108 ? 0.767 -9.631 5.646 1.00 94.31 108 ARG A O 1
ATOM 772 N N . TRP A 1 109 ? -0.817 -8.276 4.811 1.00 95.19 109 TRP A N 1
ATOM 773 C CA . TRP A 1 109 ? -0.624 -7.174 5.753 1.00 95.19 109 TRP A CA 1
ATOM 774 C C . TRP A 1 109 ? -1.913 -6.880 6.490 1.00 95.19 109 TRP A C 1
ATOM 776 O O . TRP A 1 109 ? -2.987 -7.045 5.919 1.00 95.19 109 TRP A O 1
ATOM 786 N N . GLN A 1 110 ? -1.798 -6.410 7.726 1.00 94.69 110 GLN A N 1
ATOM 787 C CA . GLN A 1 110 ? -2.926 -6.027 8.563 1.00 94.69 110 GLN A CA 1
ATOM 788 C C . GLN A 1 110 ? -2.816 -4.562 8.995 1.00 94.69 110 GLN A C 1
ATOM 790 O O . GLN A 1 110 ? -1.728 -4.111 9.366 1.00 94.69 110 GLN A O 1
ATOM 795 N N . LEU A 1 111 ? -3.930 -3.821 8.969 1.00 94.31 111 LEU A N 1
ATOM 796 C CA . LEU A 1 111 ? -4.005 -2.469 9.530 1.00 94.31 111 LEU A CA 1
ATOM 797 C C . LEU A 1 111 ? -3.782 -2.522 11.048 1.00 94.31 111 LEU A C 1
ATOM 799 O O . LEU A 1 111 ? -4.597 -3.083 11.779 1.00 94.31 111 LEU A O 1
ATOM 803 N N . ALA A 1 112 ? -2.695 -1.904 11.509 1.00 93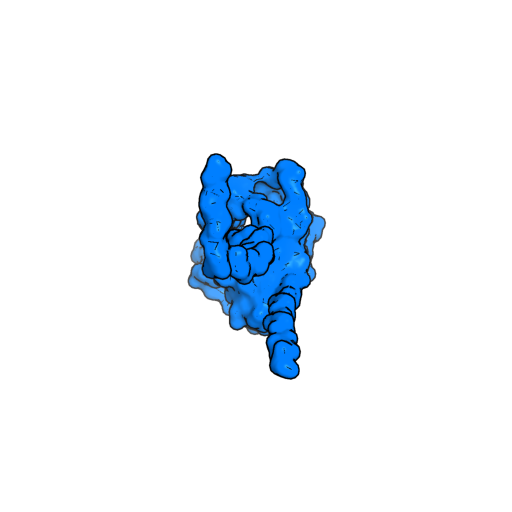.56 112 ALA A N 1
ATOM 804 C CA . ALA A 1 112 ? -2.308 -1.834 12.917 1.00 93.56 112 ALA A CA 1
ATOM 805 C C . ALA A 1 112 ? -2.703 -0.505 13.594 1.00 93.56 112 ALA A C 1
ATOM 807 O O . ALA A 1 112 ? -2.674 -0.415 14.820 1.00 93.56 112 ALA A O 1
ATOM 808 N N . SER A 1 113 ? -3.079 0.524 12.823 1.00 90.88 113 SER A N 1
ATOM 809 C CA . SER A 1 113 ? -3.618 1.774 13.377 1.00 90.88 113 SER A CA 1
ATOM 810 C C . SER A 1 113 ? -4.961 1.546 14.080 1.00 90.88 113 SER A C 1
ATOM 812 O O . SER A 1 113 ? -5.844 0.865 13.558 1.00 90.88 113 SER A O 1
ATOM 814 N N . THR A 1 114 ? -5.140 2.169 15.245 1.00 85.75 114 THR A N 1
ATOM 815 C CA . THR A 1 114 ? -6.399 2.173 16.005 1.00 85.75 114 THR A CA 1
ATOM 816 C C . THR A 1 114 ? -7.251 3.412 15.694 1.00 85.75 114 THR A C 1
ATOM 818 O O . THR A 1 114 ? -6.689 4.450 15.337 1.00 85.75 114 THR A O 1
ATOM 821 N N . PRO A 1 115 ? -8.585 3.370 15.882 1.00 82.00 115 PRO A N 1
ATOM 822 C CA . PRO A 1 115 ? -9.442 4.552 15.774 1.00 82.00 115 PRO A CA 1
ATOM 823 C C . PRO A 1 115 ? -9.081 5.657 16.789 1.00 82.00 115 PRO A C 1
ATOM 825 O O . PRO A 1 115 ? -8.580 5.339 17.869 1.00 82.00 115 PRO A O 1
ATOM 828 N N . PRO A 1 116 ? -9.404 6.936 16.504 1.00 87.56 116 PRO A N 1
ATOM 829 C CA . PRO A 1 116 ? -10.013 7.435 15.269 1.00 87.56 116 PRO A CA 1
ATOM 830 C C . PRO A 1 116 ? -9.010 7.514 14.106 1.00 87.56 116 PRO A C 1
ATOM 832 O O . PRO A 1 116 ? -7.899 8.026 14.242 1.00 87.56 116 PRO A O 1
ATOM 835 N N . ILE A 1 117 ? -9.434 7.035 12.935 1.00 89.44 117 ILE A N 1
ATOM 836 C CA . ILE A 1 117 ? -8.674 7.135 11.687 1.00 89.44 117 ILE A CA 1
ATOM 837 C C . ILE A 1 117 ? -9.368 8.145 10.774 1.00 89.44 117 ILE A C 1
ATOM 839 O O . ILE A 1 117 ? -10.573 8.076 10.554 1.00 89.44 117 ILE A O 1
ATOM 843 N N . ASN A 1 118 ? -8.596 9.068 10.212 1.00 92.06 118 ASN A N 1
ATOM 844 C CA . ASN A 1 118 ? -9.023 9.999 9.181 1.00 92.06 118 ASN A CA 1
ATOM 845 C C . ASN A 1 118 ? -8.077 9.853 7.985 1.00 92.06 118 ASN A C 1
ATOM 847 O O . ASN A 1 118 ? -6.868 10.051 8.117 1.00 92.06 118 ASN A O 1
ATOM 851 N N . VAL A 1 119 ? -8.610 9.472 6.821 1.00 89.56 119 VAL A N 1
ATOM 852 C CA . VAL A 1 119 ? -7.789 9.238 5.621 1.00 89.56 119 VAL A CA 1
ATOM 853 C C . VAL A 1 119 ? -7.072 10.529 5.211 1.00 89.56 119 VAL A C 1
ATOM 855 O O . VAL A 1 119 ? -7.659 11.608 5.201 1.00 89.56 119 VAL A O 1
ATOM 858 N N . GLY A 1 120 ? -5.776 10.421 4.908 1.00 87.69 120 GLY A N 1
ATOM 859 C CA . GLY A 1 120 ? -4.913 11.551 4.551 1.00 87.69 120 GLY A CA 1
ATOM 860 C C . GLY A 1 120 ? -4.296 12.307 5.736 1.00 87.69 120 GLY A C 1
ATOM 861 O O . GLY A 1 120 ? -3.251 12.932 5.551 1.00 87.69 120 GLY A O 1
ATOM 862 N N . THR A 1 121 ? -4.843 12.201 6.956 1.00 91.94 121 THR A N 1
ATOM 863 C CA . THR A 1 121 ? -4.305 12.892 8.149 1.00 91.94 121 THR A CA 1
ATOM 864 C C . THR A 1 121 ? -3.812 11.953 9.252 1.00 91.94 121 THR A C 1
ATOM 866 O O . THR A 1 121 ? -2.720 12.173 9.773 1.00 91.94 121 THR A O 1
ATOM 869 N N . SER A 1 122 ? -4.544 10.889 9.594 1.00 94.25 122 SER A N 1
ATOM 870 C CA . SER A 1 122 ? -4.080 9.897 10.575 1.00 94.25 122 SER A CA 1
ATOM 871 C C . SER A 1 122 ? -2.946 9.037 9.998 1.00 94.25 122 SER A C 1
ATOM 873 O O . SER A 1 122 ? -3.043 8.604 8.849 1.00 94.25 122 SER A O 1
ATOM 875 N N . PRO A 1 123 ? -1.894 8.715 10.776 1.00 94.38 123 PRO A N 1
ATOM 876 C CA . PRO A 1 123 ? -0.902 7.712 10.394 1.00 94.38 123 PRO A CA 1
ATOM 877 C C . PRO A 1 123 ? -1.539 6.338 10.136 1.00 94.38 123 PRO A C 1
ATOM 879 O O . PRO A 1 123 ? -2.245 5.798 10.992 1.00 94.38 123 PRO A O 1
ATOM 882 N N . LEU A 1 124 ? -1.259 5.754 8.971 1.00 95.44 124 LEU A N 1
ATOM 883 C CA . LEU A 1 124 ? -1.732 4.434 8.559 1.00 95.44 124 LEU A CA 1
ATOM 884 C C . LEU A 1 124 ? -0.562 3.443 8.615 1.00 95.44 124 LEU A C 1
ATOM 886 O O . LEU A 1 124 ? 0.317 3.425 7.752 1.00 95.44 124 LEU A O 1
ATOM 890 N N . VAL A 1 125 ? -0.534 2.647 9.683 1.00 95.50 125 VAL A N 1
ATOM 891 C CA . VAL A 1 125 ? 0.512 1.661 9.976 1.00 95.50 125 VAL A CA 1
ATOM 892 C C . VAL A 1 125 ? 0.002 0.272 9.610 1.00 95.50 125 VAL A C 1
ATOM 894 O O . VAL A 1 125 ? -1.109 -0.106 9.985 1.00 95.50 125 VAL A O 1
ATOM 897 N N . PHE A 1 126 ? 0.825 -0.493 8.895 1.00 95.62 126 PHE A N 1
ATOM 898 C CA . PHE A 1 126 ? 0.496 -1.833 8.422 1.00 95.62 126 PHE A CA 1
ATOM 899 C C . PHE A 1 126 ? 1.613 -2.813 8.771 1.00 95.62 126 PHE A C 1
ATOM 901 O O . PHE A 1 126 ? 2.763 -2.602 8.388 1.00 95.62 126 PHE A O 1
ATOM 908 N N . ASN A 1 127 ? 1.264 -3.907 9.443 1.00 94.62 127 ASN A N 1
ATOM 909 C CA . ASN A 1 127 ? 2.207 -4.964 9.804 1.00 94.62 127 ASN A CA 1
ATOM 910 C C . ASN A 1 127 ? 2.072 -6.131 8.821 1.00 94.62 127 ASN A C 1
ATOM 912 O O . ASN A 1 127 ? 0.951 -6.523 8.499 1.00 94.62 127 ASN A O 1
ATOM 916 N N . GLU A 1 128 ? 3.186 -6.708 8.362 1.00 93.38 128 GLU A N 1
ATOM 917 C CA . GLU A 1 128 ? 3.145 -7.995 7.655 1.00 93.38 128 GLU A CA 1
ATOM 918 C C . GLU A 1 128 ? 2.719 -9.083 8.653 1.00 93.38 128 GLU A C 1
ATOM 920 O O . GLU A 1 128 ? 3.298 -9.197 9.734 1.00 93.38 128 GLU A O 1
ATOM 925 N N . ILE A 1 129 ? 1.701 -9.869 8.301 1.00 90.19 129 ILE A N 1
ATOM 926 C CA . ILE A 1 129 ? 1.222 -10.996 9.101 1.00 90.19 129 ILE A CA 1
ATOM 927 C C . ILE A 1 129 ? 1.563 -12.310 8.399 1.00 90.19 129 ILE A C 1
ATOM 929 O O . ILE A 1 129 ? 1.179 -12.560 7.252 1.00 90.19 129 ILE A O 1
ATOM 933 N N . THR A 1 130 ? 2.264 -13.191 9.107 1.00 77.88 130 THR A N 1
ATOM 934 C CA . THR A 1 130 ? 2.341 -14.595 8.708 1.00 77.88 130 THR A CA 1
ATOM 935 C C . THR A 1 130 ? 0.974 -15.245 8.938 1.00 77.88 130 THR A C 1
ATOM 937 O O . THR A 1 130 ? 0.321 -14.967 9.947 1.00 77.88 130 THR A O 1
ATOM 940 N N . PRO A 1 131 ? 0.490 -16.111 8.029 1.00 61.44 131 PRO A N 1
ATOM 941 C CA . PRO A 1 131 ? -0.670 -16.931 8.338 1.00 61.44 131 PRO A CA 1
ATOM 942 C C . PRO A 1 131 ? -0.304 -17.857 9.502 1.00 61.44 131 PRO A C 1
ATOM 944 O O . PRO A 1 131 ? 0.676 -18.599 9.409 1.00 61.44 131 PRO A O 1
ATOM 947 N N . THR A 1 132 ? -1.083 -17.821 10.586 1.00 54.72 132 THR A N 1
ATOM 948 C CA . THR A 1 132 ? -0.947 -18.779 11.688 1.00 54.72 132 THR A CA 1
ATOM 949 C C . THR A 1 132 ? -0.970 -20.194 11.104 1.00 54.72 132 THR A C 1
ATOM 951 O O . THR A 1 132 ? -1.930 -20.523 10.396 1.00 54.72 132 THR A O 1
ATOM 954 N N . PRO A 1 133 ? 0.055 -21.034 11.346 1.00 53.31 133 PRO A N 1
ATOM 955 C CA . PRO A 1 133 ? 0.013 -22.424 10.918 1.00 53.31 133 PRO A CA 1
ATOM 956 C C . PRO A 1 133 ? -1.250 -23.091 11.475 1.00 53.31 133 PRO A C 1
ATOM 958 O O . PRO A 1 133 ? -1.610 -22.806 12.622 1.00 53.31 133 PRO A O 1
ATOM 961 N N . PRO A 1 134 ? -1.926 -23.976 10.718 1.00 56.75 134 PRO A N 1
ATOM 962 C CA . PRO A 1 134 ? -3.003 -24.780 11.278 1.00 56.75 134 PRO A CA 1
ATOM 963 C C . PRO A 1 134 ? -2.495 -25.467 12.544 1.00 56.75 134 PRO A C 1
ATOM 965 O O . PRO A 1 134 ? -1.426 -26.083 12.511 1.00 56.75 134 PRO A O 1
ATOM 968 N N . VAL A 1 135 ? -3.233 -25.347 13.652 1.00 62.88 135 VAL A N 1
ATOM 969 C CA . VAL A 1 135 ? -2.897 -26.073 14.881 1.00 62.88 135 VAL A CA 1
ATOM 970 C C . VAL A 1 135 ? -2.863 -27.549 14.514 1.00 62.88 135 VAL A C 1
ATOM 972 O O . VAL A 1 135 ? -3.881 -28.114 14.110 1.00 62.88 135 VAL A O 1
ATOM 975 N N . ALA A 1 136 ? -1.674 -28.150 14.575 1.00 54.91 136 ALA A N 1
ATOM 976 C CA . ALA A 1 136 ? -1.499 -29.540 14.199 1.00 54.91 136 ALA A CA 1
ATOM 977 C C . ALA A 1 136 ? -2.409 -30.382 15.093 1.00 54.91 136 ALA A C 1
ATOM 979 O O . ALA A 1 136 ? -2.266 -30.366 16.316 1.00 54.91 136 ALA A O 1
ATOM 980 N N . LYS A 1 137 ? -3.372 -31.084 14.486 1.00 46.41 137 LYS A N 1
ATOM 981 C CA . LYS A 1 137 ? -4.259 -31.973 15.228 1.00 46.41 137 LYS A CA 1
ATOM 982 C C . LYS A 1 137 ? -3.421 -33.129 15.761 1.00 46.41 137 LYS A C 1
ATOM 984 O O . LYS A 1 137 ? -3.141 -34.070 15.022 1.00 46.41 137 LYS A O 1
ATOM 989 N N . THR A 1 138 ? -3.025 -33.042 17.027 1.00 53.34 138 THR A N 1
ATOM 990 C CA . THR A 1 138 ? -2.506 -34.183 17.778 1.00 53.34 138 THR A CA 1
ATOM 991 C C . THR A 1 138 ? -3.558 -35.288 17.717 1.00 53.34 138 THR A C 1
ATOM 993 O O . THR A 1 138 ? -4.720 -35.054 18.059 1.00 53.34 138 THR A O 1
ATOM 996 N N . VAL A 1 139 ? -3.150 -36.443 17.194 1.00 62.97 139 VAL A N 1
ATOM 997 C CA . VAL A 1 139 ? -3.959 -37.665 17.071 1.00 62.97 139 VAL A CA 1
ATOM 998 C C . VAL A 1 139 ? -3.721 -38.536 18.296 1.00 62.97 139 VAL A C 1
ATOM 1000 O O . VAL A 1 139 ? -2.541 -38.616 18.706 1.00 62.97 139 VAL A O 1
#

pLDDT: mean 85.73, std 15.59, range [46.41, 98.12]

Secondary structure (DSSP, 8-state):
-PPPPTT-----TT-S----BPPPBSEEESSPPPTTTTTSTT-EETTEEP-TT-EEEE---SSGGG-EEEEPPSSTT--EE-TTSSSGGG--TT-EEEB-SGGGTT-EEEE-PPSS--TTTS---EEEEPPPPP-----

Foldseek 3Di:
DDDDDPPPPDDVPPPVPPAAEDDAAAEEDLAAADAFACLEQQHDDLNDGHDAQGKYFYAHHPQQLPGAIWGHHPDGRPIDHDPCTRFQVSCPAFHKYAYCYHPRHPWMKTFHDDDPDGRSPDRTHIDTDDPDPPPPPDD

Radius of gyration: 18.92 Å; chains: 1; bounding box: 46×51×50 Å